Protein AF-A0A967BVG5-F1 (afdb_monomer_lite)

Structure (mmCIF, N/CA/C/O backbone):
data_AF-A0A967BVG5-F1
#
_entry.id   AF-A0A967BVG5-F1
#
loop_
_atom_site.group_PDB
_atom_site.id
_atom_site.type_symbol
_atom_site.label_atom_id
_atom_site.label_alt_id
_atom_site.label_comp_id
_atom_site.label_asym_id
_atom_site.label_entity_id
_atom_site.label_seq_id
_atom_site.pdbx_PDB_ins_code
_atom_site.Cartn_x
_atom_site.Cartn_y
_atom_site.Cartn_z
_atom_site.occupancy
_atom_site.B_iso_or_equiv
_atom_site.auth_seq_id
_atom_site.auth_comp_id
_atom_site.auth_asym_id
_atom_site.auth_atom_id
_atom_site.pdbx_PDB_model_num
ATOM 1 N N . MET A 1 1 ? -8.796 6.518 16.301 1.00 63.09 1 MET A N 1
ATOM 2 C CA . MET A 1 1 ? -9.369 7.006 15.023 1.00 63.09 1 MET A CA 1
ATOM 3 C C . MET A 1 1 ? -10.858 6.713 14.993 1.00 63.09 1 MET A C 1
ATOM 5 O O . MET A 1 1 ? -11.234 5.570 15.231 1.00 63.09 1 MET A O 1
ATOM 9 N N . THR A 1 2 ? -11.684 7.717 14.704 1.00 85.25 2 THR A N 1
ATOM 10 C CA . THR A 1 2 ? -13.119 7.536 14.440 1.00 85.25 2 THR A CA 1
ATOM 11 C C . THR A 1 2 ? -13.333 6.722 13.160 1.00 85.25 2 THR A C 1
ATOM 13 O O . THR A 1 2 ? -12.441 6.639 12.312 1.00 85.25 2 THR A O 1
ATOM 16 N N . PHE A 1 3 ? -14.511 6.109 13.017 1.00 82.38 3 PHE A N 1
ATOM 17 C CA . PHE A 1 3 ? -14.879 5.311 11.839 1.00 82.38 3 PHE A CA 1
ATOM 18 C C . PHE A 1 3 ? -14.686 6.088 10.526 1.00 82.38 3 PHE A C 1
ATOM 20 O O . PHE A 1 3 ? -14.061 5.588 9.594 1.00 82.38 3 PHE A O 1
ATOM 27 N N . LEU A 1 4 ? -15.106 7.357 10.508 1.00 87.31 4 LEU A N 1
ATOM 28 C CA . LEU A 1 4 ? -14.936 8.249 9.361 1.00 87.31 4 LEU A CA 1
ATOM 29 C C . LEU A 1 4 ? -13.456 8.455 8.995 1.00 87.31 4 LEU A C 1
ATOM 31 O O . LEU A 1 4 ? -13.091 8.398 7.824 1.00 87.31 4 LEU A O 1
ATOM 35 N N . GLY A 1 5 ? -12.587 8.624 10.001 1.00 88.88 5 GLY A N 1
ATOM 36 C CA . GLY A 1 5 ? -11.146 8.759 9.790 1.00 88.88 5 GLY A CA 1
ATOM 37 C C . GLY A 1 5 ? -10.556 7.534 9.090 1.00 88.88 5 GLY A C 1
ATOM 38 O O . GLY A 1 5 ? -9.838 7.677 8.106 1.00 88.88 5 GLY A O 1
ATOM 39 N N . LYS A 1 6 ? -10.921 6.322 9.525 1.00 88.94 6 LYS A N 1
ATOM 40 C CA . LYS A 1 6 ? -10.428 5.078 8.907 1.00 88.94 6 LYS A CA 1
ATOM 41 C C . LYS A 1 6 ? -10.794 4.978 7.423 1.00 88.94 6 LYS A C 1
ATOM 43 O O . LYS A 1 6 ? -9.959 4.581 6.616 1.00 88.94 6 LYS A O 1
ATOM 48 N N . ILE A 1 7 ? -12.011 5.379 7.055 1.00 91.44 7 ILE A N 1
ATOM 49 C CA . ILE A 1 7 ? -12.462 5.367 5.657 1.00 91.44 7 ILE A CA 1
ATOM 50 C C . ILE A 1 7 ? -11.681 6.379 4.821 1.00 91.44 7 ILE A C 1
ATOM 52 O O . ILE A 1 7 ? -11.219 6.038 3.735 1.00 91.44 7 ILE A O 1
ATOM 56 N N . ILE A 1 8 ? -11.494 7.602 5.321 1.00 93.62 8 ILE A N 1
ATOM 57 C CA . ILE A 1 8 ? -10.771 8.653 4.594 1.00 93.62 8 ILE A CA 1
ATOM 58 C C . ILE A 1 8 ? -9.312 8.240 4.367 1.00 93.62 8 ILE A C 1
ATOM 60 O O . ILE A 1 8 ? -8.850 8.218 3.226 1.00 93.62 8 ILE A O 1
ATOM 64 N N . PHE A 1 9 ? -8.601 7.841 5.426 1.00 92.12 9 PHE A N 1
ATOM 65 C CA . PHE A 1 9 ? -7.199 7.424 5.318 1.00 92.12 9 PHE A CA 1
ATOM 66 C C . PHE A 1 9 ? -7.032 6.166 4.465 1.00 92.12 9 PHE A C 1
ATOM 68 O O . PHE A 1 9 ? -6.128 6.109 3.632 1.00 92.12 9 PHE A O 1
ATOM 75 N N . GLY A 1 10 ? -7.933 5.190 4.605 1.00 91.88 10 GLY A N 1
ATOM 76 C CA . GLY A 1 10 ? -7.951 4.022 3.732 1.00 91.88 10 GLY A CA 1
ATOM 77 C C . GLY A 1 10 ? -8.198 4.401 2.270 1.00 91.88 10 GLY A C 1
ATOM 78 O O . GLY A 1 10 ? -7.566 3.851 1.377 1.00 91.88 10 GLY A O 1
ATOM 79 N N . SER A 1 11 ? -9.079 5.364 1.992 1.00 94.31 11 SER A N 1
ATOM 80 C CA . SER A 1 11 ? -9.417 5.733 0.609 1.00 94.31 11 SER A CA 1
ATOM 81 C C . SER A 1 11 ? -8.240 6.421 -0.069 1.00 94.31 11 SER A C 1
ATOM 83 O O . SER A 1 11 ? -7.922 6.118 -1.216 1.00 94.31 11 SER A O 1
ATOM 85 N N . ILE A 1 12 ? -7.543 7.291 0.667 1.00 96.19 12 ILE A N 1
ATOM 86 C CA . ILE A 1 12 ? -6.306 7.932 0.211 1.00 96.19 12 ILE A CA 1
ATOM 87 C C . ILE A 1 12 ? -5.229 6.873 -0.056 1.00 96.19 12 ILE A C 1
ATOM 89 O O . ILE A 1 12 ? -4.616 6.884 -1.122 1.00 96.19 12 ILE A O 1
ATOM 93 N N . GLY A 1 13 ? -5.030 5.927 0.866 1.00 94.38 13 GLY A N 1
ATOM 94 C CA . GLY A 1 13 ? -4.071 4.834 0.689 1.00 94.38 13 GLY A CA 1
ATOM 95 C C . GLY A 1 13 ? -4.379 3.968 -0.537 1.00 94.38 13 GLY A C 1
ATOM 96 O O . GLY A 1 13 ? -3.493 3.711 -1.353 1.00 94.38 13 GLY A O 1
ATOM 97 N N . ALA A 1 14 ? -5.646 3.596 -0.733 1.00 95.62 14 ALA A N 1
ATOM 98 C CA . ALA A 1 14 ? -6.083 2.831 -1.896 1.00 95.62 14 ALA A CA 1
ATOM 99 C C . ALA A 1 14 ? -5.871 3.609 -3.205 1.00 95.62 14 ALA A C 1
ATOM 101 O O . ALA A 1 14 ? -5.412 3.038 -4.195 1.00 95.62 14 ALA A O 1
ATOM 102 N N . LEU A 1 15 ? -6.135 4.919 -3.204 1.00 96.88 15 LEU A N 1
ATOM 103 C CA . LEU A 1 15 ? -5.901 5.787 -4.356 1.00 96.88 15 LEU A CA 1
ATOM 104 C C . LEU A 1 15 ? -4.406 5.882 -4.699 1.00 96.88 15 LEU A C 1
ATOM 106 O O . LEU A 1 15 ? -4.039 5.764 -5.866 1.00 96.88 15 LEU A O 1
ATOM 110 N N . ILE A 1 16 ? -3.533 6.015 -3.696 1.00 95.88 16 ILE A N 1
ATOM 111 C CA . ILE A 1 16 ? -2.074 6.002 -3.883 1.00 95.88 16 ILE A CA 1
ATOM 112 C C . ILE A 1 16 ? -1.617 4.658 -4.457 1.00 95.88 16 ILE A C 1
ATOM 114 O O . ILE A 1 16 ? -0.879 4.630 -5.441 1.00 95.88 16 ILE A O 1
ATOM 118 N N . GLY A 1 17 ? -2.078 3.540 -3.889 1.00 94.25 17 GLY A N 1
ATOM 119 C CA . GLY A 1 17 ? -1.737 2.208 -4.388 1.00 94.2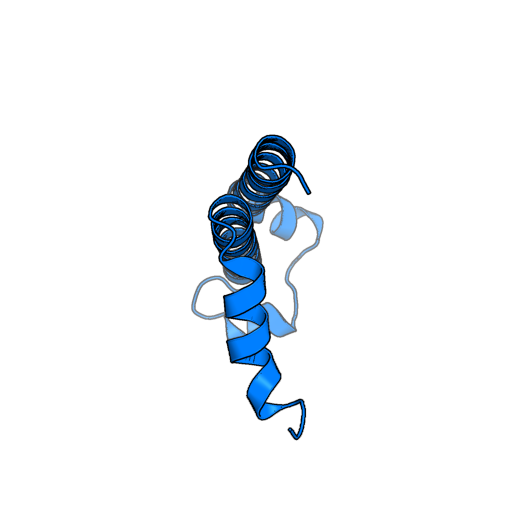5 17 GLY A CA 1
ATOM 120 C C . GLY A 1 17 ? -2.205 1.989 -5.830 1.00 94.25 17 GLY A C 1
ATOM 121 O O . GLY A 1 17 ? -1.453 1.465 -6.653 1.00 94.25 17 GLY A O 1
ATOM 122 N N . PHE A 1 18 ? -3.397 2.480 -6.180 1.00 96.00 18 PHE A N 1
ATOM 123 C CA . PHE A 1 18 ? -3.908 2.451 -7.551 1.00 96.00 18 PHE A CA 1
ATOM 124 C C . PHE A 1 18 ? -3.039 3.273 -8.510 1.00 96.00 18 PHE A C 1
ATOM 126 O O . PHE A 1 18 ? -2.690 2.794 -9.592 1.00 96.00 18 PHE A O 1
ATOM 133 N N . LEU A 1 19 ? -2.644 4.487 -8.115 1.00 94.50 19 LEU A N 1
ATOM 134 C CA . LEU A 1 19 ? -1.740 5.322 -8.906 1.00 94.50 19 LEU A CA 1
ATOM 135 C C . LEU A 1 19 ? -0.386 4.636 -9.114 1.00 94.50 19 LEU A C 1
ATOM 137 O O . LEU A 1 19 ? 0.134 4.661 -10.227 1.00 94.50 19 LEU A O 1
ATOM 141 N N . LEU A 1 20 ? 0.146 3.957 -8.096 1.00 92.44 20 LEU A N 1
ATOM 142 C CA . LEU A 1 20 ? 1.400 3.207 -8.194 1.00 92.44 20 LEU A CA 1
ATOM 143 C C . LEU A 1 20 ? 1.321 2.086 -9.246 1.00 92.44 20 LEU A C 1
ATOM 145 O O . LEU A 1 20 ? 2.240 1.913 -10.046 1.00 92.44 20 LEU A O 1
ATOM 149 N N . ILE A 1 21 ? 0.199 1.357 -9.289 1.00 93.88 21 ILE A N 1
ATOM 150 C CA . ILE A 1 21 ? -0.057 0.314 -10.296 1.00 93.88 21 ILE A CA 1
ATOM 151 C C . ILE A 1 21 ? -0.197 0.936 -11.688 1.00 93.88 21 ILE A C 1
ATOM 153 O O . ILE A 1 21 ? 0.410 0.452 -12.645 1.00 93.88 21 ILE A O 1
ATOM 157 N N . LYS A 1 22 ? -0.995 2.003 -11.813 1.00 93.81 22 LYS A N 1
ATOM 158 C CA . LYS A 1 22 ? -1.277 2.667 -13.093 1.00 93.81 22 LYS A CA 1
ATOM 159 C C . LYS A 1 22 ? -0.011 3.263 -13.709 1.00 93.81 22 LYS A C 1
ATOM 161 O O . LYS A 1 22 ? 0.237 3.088 -14.901 1.00 93.81 22 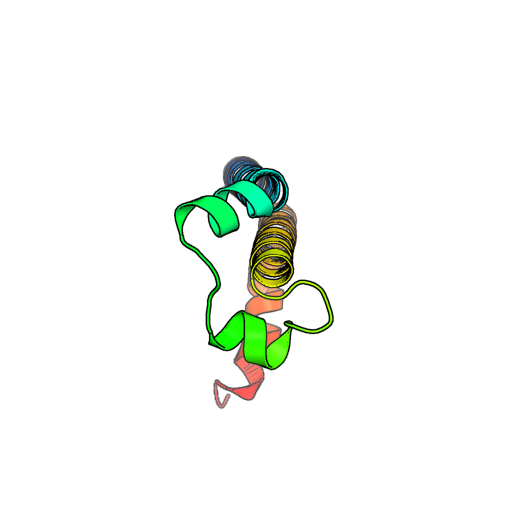LYS A O 1
ATOM 166 N N . TYR A 1 23 ? 0.803 3.931 -12.897 1.00 91.75 23 TYR A N 1
ATOM 167 C CA . TYR A 1 23 ? 2.024 4.606 -13.330 1.00 91.75 23 TYR A CA 1
ATOM 168 C C . TYR A 1 23 ? 3.283 3.741 -13.190 1.00 91.75 23 TYR A C 1
ATOM 170 O O . TYR A 1 23 ? 4.387 4.240 -13.399 1.00 91.75 23 TYR A O 1
ATOM 178 N N . SER A 1 24 ? 3.157 2.433 -12.936 1.00 89.94 24 SER A N 1
ATOM 179 C CA . SER A 1 24 ? 4.306 1.523 -12.800 1.00 89.94 24 SER A CA 1
ATOM 180 C C . SER A 1 24 ? 5.240 1.549 -14.019 1.00 89.94 24 SER A C 1
ATOM 182 O O . SER A 1 24 ? 6.453 1.382 -13.898 1.00 89.94 24 SER A O 1
ATOM 184 N N . ASN A 1 25 ? 4.676 1.748 -15.216 1.00 86.31 25 ASN A N 1
ATOM 185 C CA . ASN A 1 25 ? 5.437 1.844 -16.462 1.00 86.31 25 ASN A CA 1
ATOM 186 C C . ASN A 1 25 ? 6.236 3.147 -16.538 1.00 86.31 25 ASN A C 1
ATOM 188 O O . ASN A 1 25 ? 7.418 3.110 -16.869 1.00 86.31 25 ASN A O 1
ATOM 192 N N . SER A 1 26 ? 5.608 4.271 -16.185 1.00 87.25 26 SER A N 1
ATOM 193 C CA . SER A 1 26 ? 6.255 5.584 -16.135 1.00 87.25 26 SER A CA 1
ATOM 194 C C . SER A 1 26 ? 7.361 5.617 -15.080 1.00 87.25 26 SER A C 1
ATOM 196 O O . SER A 1 26 ? 8.438 6.138 -15.342 1.00 87.25 26 SER A O 1
ATOM 198 N N . ILE A 1 27 ? 7.142 4.984 -13.921 1.00 86.38 27 ILE A N 1
ATOM 199 C CA . ILE A 1 27 ? 8.166 4.857 -12.878 1.00 86.38 27 ILE A CA 1
ATOM 200 C C . ILE A 1 27 ? 9.370 4.071 -13.410 1.00 86.38 27 ILE A C 1
ATOM 202 O O . ILE A 1 27 ? 10.494 4.546 -13.282 1.00 86.38 27 ILE A O 1
ATOM 206 N N . ARG A 1 28 ? 9.165 2.925 -14.082 1.00 86.81 28 ARG A N 1
ATOM 207 C CA . ARG A 1 28 ? 10.293 2.191 -14.691 1.00 86.81 28 ARG A CA 1
ATOM 208 C C . ARG A 1 28 ? 10.996 3.009 -15.778 1.00 86.81 28 ARG A C 1
ATOM 210 O O . ARG A 1 28 ? 12.211 2.940 -15.887 1.00 86.81 28 ARG A O 1
ATOM 217 N N . GLN A 1 29 ? 10.258 3.743 -16.606 1.00 88.56 29 GLN A N 1
ATOM 218 C CA . GLN A 1 29 ? 10.856 4.522 -17.692 1.00 88.56 29 GLN A CA 1
ATOM 219 C C . GLN A 1 29 ? 11.735 5.666 -17.169 1.00 88.56 29 GLN A C 1
ATOM 221 O O . GLN A 1 29 ? 12.793 5.913 -17.736 1.00 88.56 29 GLN A O 1
ATOM 226 N N . ASN A 1 30 ? 11.325 6.314 -16.076 1.00 88.81 30 ASN A N 1
ATOM 227 C CA . ASN A 1 30 ? 12.036 7.460 -15.508 1.00 88.81 30 ASN A CA 1
ATOM 228 C C . ASN A 1 30 ? 13.169 7.057 -14.550 1.00 88.81 30 ASN A C 1
ATOM 230 O O . ASN A 1 30 ? 14.217 7.690 -14.549 1.00 88.81 30 ASN A O 1
ATOM 234 N N . PHE A 1 31 ? 12.970 6.016 -13.735 1.00 86.94 31 PHE A N 1
ATOM 235 C CA . PHE A 1 31 ? 13.948 5.568 -12.731 1.00 86.94 31 PHE A CA 1
ATOM 236 C C . PHE A 1 31 ? 14.809 4.385 -13.196 1.00 86.94 31 PHE A C 1
ATOM 238 O O . PHE A 1 31 ? 15.772 4.020 -12.526 1.00 86.94 31 PHE A O 1
ATOM 245 N N . GLY A 1 32 ? 14.479 3.778 -14.336 1.00 85.56 32 GLY A N 1
ATOM 246 C CA . GLY A 1 32 ? 15.161 2.597 -14.850 1.00 85.56 32 GLY A CA 1
ATOM 247 C C . GLY A 1 32 ? 14.736 1.296 -14.164 1.00 85.56 32 GLY A C 1
ATOM 248 O O . GLY A 1 32 ? 13.725 1.212 -13.459 1.00 85.56 32 G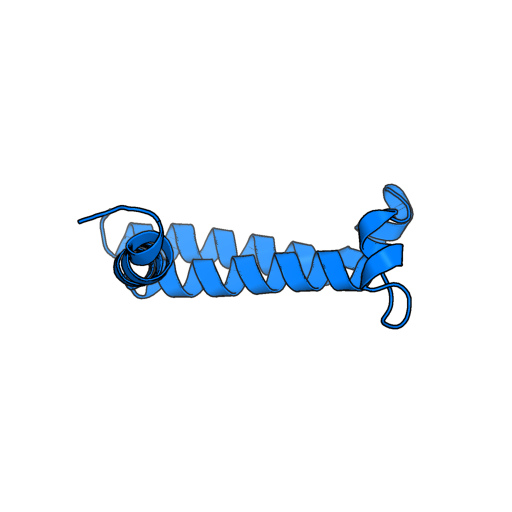LY A O 1
ATOM 249 N N . ALA A 1 33 ? 15.500 0.238 -14.436 1.00 85.12 33 ALA A N 1
ATOM 250 C CA . ALA A 1 33 ? 15.284 -1.080 -13.859 1.00 85.12 33 ALA A CA 1
ATOM 251 C C . ALA A 1 33 ? 16.005 -1.215 -12.508 1.00 85.12 33 ALA A C 1
ATOM 253 O O . ALA A 1 33 ? 17.174 -0.864 -12.369 1.00 85.12 33 ALA A O 1
ATOM 254 N N . ILE A 1 34 ? 15.311 -1.763 -11.516 1.00 85.88 34 ILE A N 1
ATOM 255 C CA . ILE A 1 34 ? 15.844 -2.067 -10.192 1.00 85.88 34 ILE A CA 1
ATOM 256 C C . ILE A 1 34 ? 16.463 -3.465 -10.240 1.00 85.88 34 ILE A C 1
ATOM 258 O O . ILE A 1 34 ? 15.762 -4.445 -10.483 1.00 85.88 34 ILE A O 1
ATOM 262 N N . TYR A 1 35 ? 17.762 -3.573 -9.949 1.00 83.81 35 TYR A N 1
ATOM 263 C CA . TYR A 1 35 ? 18.5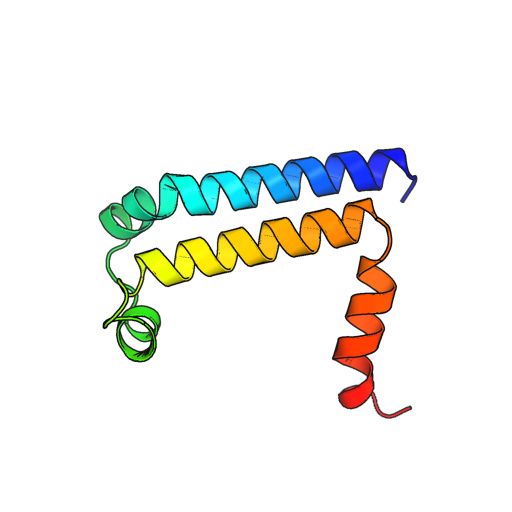20 -4.831 -10.037 1.00 83.81 35 TYR A CA 1
ATOM 264 C C . TYR A 1 35 ? 17.880 -5.990 -9.254 1.00 83.81 35 TYR A C 1
ATOM 266 O O . TYR A 1 35 ? 17.714 -7.082 -9.791 1.00 83.81 35 TYR A O 1
ATOM 274 N N . SER A 1 36 ? 17.440 -5.753 -8.014 1.00 81.38 36 SER A N 1
ATOM 275 C CA . SER A 1 36 ? 16.748 -6.774 -7.211 1.00 81.38 36 SER A CA 1
ATOM 276 C C . SER A 1 36 ? 15.427 -7.215 -7.844 1.00 81.38 36 SER A C 1
ATOM 278 O O . SER A 1 36 ? 15.090 -8.395 -7.815 1.00 81.38 36 SER A O 1
ATOM 280 N N . ALA A 1 37 ? 14.689 -6.286 -8.455 1.00 84.50 37 ALA A N 1
ATOM 281 C CA . ALA A 1 37 ? 13.434 -6.605 -9.121 1.00 84.50 37 ALA A CA 1
ATOM 282 C C . ALA A 1 37 ? 13.668 -7.414 -10.400 1.00 84.50 37 ALA A C 1
ATOM 284 O O . ALA A 1 37 ? 12.928 -8.352 -10.669 1.00 84.50 37 ALA A O 1
ATOM 285 N N . GLU A 1 38 ? 14.710 -7.101 -11.169 1.00 86.94 38 GLU A N 1
ATOM 286 C CA . GLU A 1 38 ? 15.091 -7.904 -12.334 1.00 86.94 38 GLU A CA 1
ATOM 287 C C . GLU A 1 38 ? 15.624 -9.286 -11.921 1.00 86.94 38 GLU A C 1
ATOM 289 O O . GLU A 1 38 ? 15.311 -10.280 -12.567 1.00 86.94 38 GLU A O 1
ATOM 294 N N . LYS A 1 39 ? 16.344 -9.392 -10.798 1.00 87.25 39 LYS A N 1
ATOM 295 C CA . LYS A 1 39 ? 16.858 -10.673 -10.291 1.00 87.25 39 LYS A CA 1
ATOM 296 C C . LYS A 1 39 ? 15.747 -11.644 -9.874 1.00 87.25 39 LYS A C 1
ATOM 298 O O . LYS A 1 39 ? 15.841 -12.826 -10.182 1.00 87.25 39 LYS A O 1
ATOM 303 N N . TYR A 1 40 ? 14.716 -11.164 -9.174 1.00 84.62 40 TYR A N 1
ATOM 304 C CA . TYR A 1 40 ? 13.628 -12.023 -8.676 1.00 84.62 40 TYR A CA 1
ATOM 305 C C . TYR A 1 40 ? 12.420 -12.095 -9.618 1.00 84.62 40 TYR A C 1
ATOM 307 O O . TYR A 1 40 ? 11.733 -13.111 -9.654 1.00 84.62 40 TYR A O 1
ATOM 315 N N . PHE A 1 41 ? 12.158 -11.038 -10.391 1.00 84.81 41 PHE A N 1
ATOM 316 C CA . PHE A 1 41 ? 10.963 -10.917 -11.233 1.00 84.81 41 PHE A CA 1
ATOM 317 C C . PHE A 1 41 ? 11.267 -10.672 -12.715 1.00 84.81 41 PHE A C 1
ATOM 319 O O . PHE A 1 41 ? 10.326 -10.463 -13.481 1.00 84.81 41 PHE A O 1
ATOM 326 N N . GLY A 1 42 ? 12.532 -10.688 -13.154 1.00 79.88 42 GLY A N 1
ATOM 327 C CA . GLY A 1 42 ? 12.935 -10.348 -14.529 1.00 79.88 42 GLY A CA 1
ATOM 328 C C . GLY A 1 42 ? 12.164 -11.117 -15.604 1.00 79.88 42 GLY A C 1
ATOM 329 O O . GLY A 1 42 ? 11.658 -10.513 -16.548 1.00 79.88 42 GLY A O 1
ATOM 330 N N . SER A 1 43 ? 11.938 -12.417 -15.389 1.00 80.25 43 SER A N 1
ATOM 331 C CA . SER A 1 43 ? 11.158 -13.294 -16.281 1.00 80.25 43 SER A CA 1
ATOM 332 C C . SER A 1 43 ? 9.688 -12.881 -16.447 1.00 80.25 43 SER A C 1
ATOM 334 O O . SER A 1 43 ? 9.065 -13.213 -17.449 1.00 80.25 43 SER A O 1
ATOM 336 N N . PHE A 1 44 ? 9.131 -12.132 -15.490 1.00 77.69 44 PHE A N 1
ATOM 337 C CA . PHE A 1 44 ? 7.725 -11.708 -15.456 1.00 77.69 44 PHE A CA 1
ATOM 338 C C . PHE A 1 44 ? 7.550 -10.184 -15.600 1.00 77.69 44 PHE A C 1
ATOM 340 O O . PHE A 1 44 ? 6.483 -9.635 -15.324 1.00 77.69 44 PHE A O 1
ATOM 347 N N . GLY A 1 45 ? 8.588 -9.469 -16.048 1.00 79.38 45 GLY A N 1
ATOM 348 C CA . GLY A 1 45 ? 8.547 -8.019 -16.277 1.00 79.38 45 GLY A CA 1
ATOM 349 C C . GLY A 1 45 ? 9.262 -7.169 -15.222 1.00 79.38 45 GLY A C 1
ATOM 350 O O . GLY A 1 45 ? 9.208 -5.932 -15.307 1.00 79.38 45 GLY A O 1
ATOM 351 N N . GLY A 1 46 ? 9.937 -7.820 -14.274 1.00 88.19 46 GLY A N 1
ATOM 352 C CA . GLY A 1 46 ? 10.942 -7.251 -13.384 1.00 88.19 46 GLY A CA 1
ATOM 353 C C . GLY A 1 46 ? 10.413 -6.097 -12.552 1.00 88.19 46 GLY A C 1
ATOM 354 O O . GLY A 1 46 ? 9.413 -6.193 -11.837 1.00 88.19 46 GLY A O 1
ATOM 355 N N . THR A 1 47 ? 11.061 -4.954 -12.719 1.00 85.50 47 THR A N 1
ATOM 356 C CA . THR A 1 47 ? 10.766 -3.707 -12.006 1.00 85.50 47 THR A CA 1
ATOM 357 C C . THR A 1 47 ? 9.311 -3.257 -12.151 1.00 85.50 47 THR A C 1
ATOM 359 O O . THR A 1 47 ? 8.724 -2.764 -11.190 1.00 85.50 47 THR A O 1
ATOM 362 N N . ARG A 1 48 ? 8.676 -3.473 -13.316 1.00 87.19 48 ARG A N 1
ATOM 363 C CA . ARG A 1 48 ? 7.255 -3.117 -13.516 1.00 87.19 48 ARG A CA 1
ATOM 364 C C . ARG A 1 48 ? 6.342 -3.931 -12.612 1.00 87.19 48 ARG A C 1
ATOM 366 O O . ARG A 1 48 ? 5.396 -3.386 -12.052 1.00 87.19 48 ARG A O 1
ATOM 373 N N . LEU A 1 49 ? 6.610 -5.230 -12.508 1.00 88.88 49 LEU A N 1
ATOM 374 C CA . LEU A 1 49 ? 5.788 -6.135 -11.720 1.00 88.88 49 LEU A CA 1
ATOM 375 C C . LEU A 1 49 ? 5.951 -5.846 -10.228 1.00 88.88 49 LEU A C 1
ATOM 377 O O . LEU A 1 49 ? 4.952 -5.801 -9.519 1.00 88.88 49 LEU A O 1
ATOM 381 N N . MET A 1 50 ? 7.171 -5.531 -9.783 1.00 90.50 50 MET A N 1
ATOM 382 C CA . MET A 1 50 ? 7.431 -5.131 -8.399 1.00 90.50 50 MET A CA 1
ATOM 383 C C . MET A 1 50 ? 6.597 -3.909 -7.984 1.00 90.50 50 MET A C 1
ATOM 385 O O . MET A 1 50 ? 5.911 -3.959 -6.966 1.00 90.50 50 MET A O 1
ATOM 389 N N . TRP A 1 51 ? 6.582 -2.841 -8.792 1.00 90.38 51 TRP A N 1
ATOM 390 C CA . TRP A 1 51 ? 5.776 -1.646 -8.501 1.00 90.38 51 TRP A CA 1
ATOM 391 C C . TRP A 1 51 ? 4.275 -1.942 -8.450 1.00 90.38 51 TRP A C 1
ATOM 393 O O . TRP A 1 51 ? 3.570 -1.412 -7.593 1.00 90.38 51 TRP A O 1
ATOM 403 N N . LYS A 1 52 ? 3.781 -2.834 -9.315 1.00 91.44 52 LYS A N 1
ATOM 404 C CA . LYS A 1 52 ? 2.382 -3.274 -9.258 1.00 91.44 52 LYS A CA 1
ATOM 405 C C . LYS A 1 52 ? 2.081 -4.087 -7.999 1.00 91.44 52 LYS A C 1
ATOM 407 O O . LYS A 1 52 ? 1.031 -3.884 -7.399 1.00 91.44 52 LYS A O 1
ATOM 412 N N . LEU A 1 53 ? 2.997 -4.959 -7.576 1.00 93.06 53 LEU A N 1
ATOM 413 C CA . LEU A 1 53 ? 2.852 -5.760 -6.358 1.00 93.06 53 LEU A CA 1
ATOM 414 C C . LEU A 1 53 ? 2.808 -4.880 -5.105 1.00 93.06 53 LEU A C 1
ATOM 416 O O . LEU A 1 53 ? 1.950 -5.069 -4.248 1.00 93.06 53 LEU A O 1
ATOM 420 N N . ILE A 1 54 ? 3.694 -3.885 -5.029 1.00 92.69 54 ILE A N 1
ATOM 421 C CA . ILE A 1 54 ? 3.721 -2.912 -3.931 1.00 92.69 54 ILE A CA 1
ATOM 422 C C . ILE A 1 54 ? 2.412 -2.118 -3.904 1.00 92.69 54 ILE A C 1
ATOM 424 O O . ILE A 1 54 ? 1.792 -1.986 -2.852 1.00 92.69 54 ILE A O 1
ATOM 428 N N . GLY A 1 55 ? 1.952 -1.634 -5.060 1.00 93.75 55 GLY A N 1
ATOM 429 C CA . GLY A 1 55 ? 0.686 -0.909 -5.149 1.00 93.75 55 GLY A CA 1
ATOM 430 C C . GLY A 1 55 ? -0.510 -1.765 -4.724 1.00 93.75 55 GLY A C 1
ATOM 431 O O . GLY A 1 55 ? -1.365 -1.297 -3.977 1.00 93.75 55 GLY A O 1
ATOM 432 N N . PHE A 1 56 ? -0.535 -3.040 -5.120 1.00 95.56 56 PHE A N 1
ATOM 433 C CA . PHE A 1 56 ? -1.563 -3.991 -4.697 1.00 95.56 56 PHE A CA 1
ATOM 434 C C . PHE A 1 56 ? -1.545 -4.220 -3.181 1.00 95.56 56 PHE A C 1
ATOM 436 O O . PHE A 1 56 ? -2.595 -4.181 -2.541 1.00 95.56 56 PHE A O 1
ATOM 443 N N . LEU A 1 57 ? -0.359 -4.384 -2.591 1.00 95.06 57 LEU A N 1
ATOM 444 C CA . LEU A 1 57 ? -0.195 -4.540 -1.148 1.00 95.06 57 LEU A CA 1
ATOM 445 C C . LEU A 1 57 ? -0.710 -3.308 -0.386 1.00 95.06 57 LEU A C 1
ATOM 447 O O . LEU A 1 57 ? -1.426 -3.449 0.602 1.00 95.06 57 LEU A O 1
ATOM 451 N N . ILE A 1 58 ? -0.409 -2.101 -0.872 1.00 95.25 58 ILE A N 1
ATOM 452 C CA . ILE A 1 58 ? -0.900 -0.848 -0.279 1.00 95.25 58 ILE A CA 1
ATOM 453 C C . ILE A 1 58 ? -2.431 -0.783 -0.326 1.00 95.25 58 ILE A C 1
ATOM 455 O O . ILE A 1 58 ? -3.056 -0.431 0.676 1.00 95.25 58 ILE A O 1
ATOM 459 N N . ILE A 1 59 ? -3.050 -1.151 -1.454 1.00 95.94 59 ILE A N 1
ATOM 460 C CA . ILE A 1 59 ? -4.515 -1.215 -1.574 1.00 95.94 59 ILE A CA 1
ATOM 461 C C . ILE A 1 59 ? -5.081 -2.210 -0.557 1.00 95.94 59 ILE A C 1
ATOM 463 O O . ILE A 1 59 ? -6.007 -1.877 0.180 1.00 95.94 59 ILE A O 1
ATOM 467 N N . PHE A 1 60 ? -4.498 -3.405 -0.467 1.00 95.06 60 PHE A N 1
ATOM 468 C CA . PHE A 1 60 ? -4.932 -4.439 0.469 1.00 95.06 60 PHE A CA 1
ATOM 469 C C . PHE A 1 60 ? -4.862 -3.973 1.935 1.00 95.06 60 PHE A C 1
ATOM 471 O O . PHE A 1 60 ? -5.848 -4.085 2.668 1.00 95.06 60 PHE A O 1
ATOM 478 N N . LEU A 1 61 ? -3.747 -3.360 2.355 1.00 93.69 61 LEU A N 1
ATOM 479 C CA . LEU A 1 61 ? -3.608 -2.778 3.699 1.00 93.69 61 LEU A CA 1
ATOM 480 C C . LEU A 1 61 ? -4.602 -1.637 3.938 1.00 93.69 61 LEU A C 1
ATOM 482 O O . LEU A 1 61 ? -5.128 -1.484 5.040 1.00 93.69 61 LEU A O 1
ATOM 486 N N . SER A 1 62 ? -4.892 -0.850 2.907 1.00 93.56 62 SER A N 1
ATOM 487 C CA . SER A 1 62 ? -5.862 0.239 2.994 1.00 93.56 62 SER A CA 1
ATOM 488 C C . SER A 1 62 ? -7.277 -0.282 3.260 1.00 93.56 62 SER A C 1
ATOM 490 O O . SER A 1 62 ? -7.979 0.261 4.112 1.00 93.56 62 SER A O 1
ATOM 492 N N . PHE A 1 63 ? -7.674 -1.388 2.623 1.00 93.69 63 PHE A N 1
ATOM 493 C CA . PHE A 1 63 ? -8.941 -2.069 2.915 1.00 93.69 63 PHE A CA 1
ATOM 494 C C . PHE A 1 63 ? -8.980 -2.667 4.329 1.00 93.69 63 PHE A C 1
ATOM 496 O O . PHE A 1 63 ? -9.991 -2.550 5.029 1.00 93.69 63 PHE A O 1
ATOM 503 N N . LEU A 1 64 ? -7.877 -3.257 4.796 1.00 92.75 64 LEU A N 1
ATOM 504 C CA . LEU A 1 64 ? -7.745 -3.720 6.184 1.00 92.75 64 LEU A CA 1
ATOM 505 C C . LEU A 1 64 ? -7.901 -2.569 7.192 1.00 92.75 64 LEU A C 1
ATOM 507 O O . LEU A 1 64 ? -8.500 -2.744 8.256 1.00 92.75 64 LEU A O 1
ATOM 511 N N . LEU A 1 65 ? -7.398 -1.377 6.859 1.00 90.75 65 LEU A N 1
ATOM 512 C CA . LEU A 1 65 ? -7.545 -0.179 7.686 1.00 90.75 65 LEU A CA 1
ATOM 513 C C . LEU A 1 65 ? -9.008 0.279 7.743 1.00 90.75 65 LEU A C 1
ATOM 515 O O . LEU A 1 65 ? -9.517 0.533 8.838 1.00 90.75 65 LEU A O 1
ATOM 519 N N . MET A 1 66 ? -9.701 0.316 6.599 1.00 91.00 66 MET A N 1
ATOM 520 C CA . MET A 1 66 ? -11.125 0.675 6.526 1.00 91.00 66 MET A CA 1
ATOM 521 C C . MET A 1 66 ? -12.014 -0.279 7.329 1.00 91.00 66 MET A C 1
ATOM 523 O O . MET A 1 66 ? -12.875 0.164 8.085 1.00 91.00 66 MET A O 1
ATOM 527 N N . THR A 1 67 ? -11.784 -1.587 7.194 1.00 90.75 67 THR A N 1
ATOM 528 C CA . THR A 1 67 ? -12.542 -2.634 7.904 1.00 90.75 67 THR A CA 1
ATOM 529 C C . THR A 1 67 ? -12.208 -2.704 9.396 1.00 90.75 67 THR A C 1
AT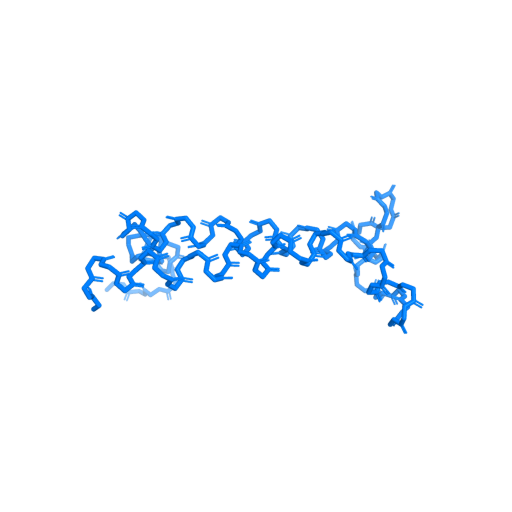OM 531 O O . THR A 1 67 ? -12.878 -3.401 10.153 1.00 90.75 67 THR A O 1
ATOM 534 N N . GLY A 1 68 ? -11.177 -1.980 9.850 1.00 88.31 68 GLY A N 1
ATOM 535 C CA . GLY A 1 68 ? -10.706 -2.016 11.232 1.00 88.31 68 GLY A CA 1
ATOM 536 C C . GLY A 1 68 ? -9.977 -3.310 11.605 1.00 88.31 68 GLY A C 1
ATOM 537 O O . GLY A 1 68 ? -9.650 -3.493 12.775 1.00 88.31 68 GLY A O 1
ATOM 538 N N . LEU A 1 69 ? -9.697 -4.177 10.629 1.00 90.56 69 LEU A N 1
ATOM 539 C CA . LEU A 1 69 ? -9.011 -5.456 10.810 1.00 90.56 69 LEU A CA 1
ATOM 540 C C . LEU A 1 69 ? -7.484 -5.323 10.810 1.00 90.56 69 LEU A C 1
ATOM 542 O O . LEU A 1 69 ? -6.802 -6.258 11.219 1.00 90.56 69 LEU A O 1
ATOM 546 N N . LEU A 1 70 ? -6.946 -4.167 10.403 1.00 87.62 70 LEU A N 1
ATOM 547 C CA . LEU A 1 70 ? -5.503 -3.915 10.343 1.00 87.62 70 LEU A CA 1
ATOM 548 C C . LEU A 1 70 ? -4.781 -4.264 11.654 1.00 87.62 70 LEU A C 1
ATOM 550 O O . LEU A 1 70 ? -3.731 -4.889 11.606 1.00 87.62 70 LEU A O 1
ATOM 554 N N . GLY A 1 71 ? -5.353 -3.912 12.812 1.00 85.75 71 GLY A N 1
ATOM 555 C CA . GLY A 1 71 ? -4.758 -4.227 14.118 1.00 85.75 71 GLY A CA 1
ATOM 556 C C . GLY A 1 71 ? -4.613 -5.734 14.344 1.00 85.75 71 GLY A C 1
ATOM 557 O O . GLY A 1 71 ? -3.509 -6.216 14.564 1.00 85.75 71 GLY A O 1
ATOM 558 N N . LYS A 1 72 ? -5.706 -6.488 14.162 1.00 87.88 72 LYS A N 1
ATOM 559 C CA . LYS A 1 72 ? -5.709 -7.957 14.292 1.00 87.88 72 LYS A CA 1
ATOM 560 C C . LYS A 1 72 ? -4.767 -8.635 13.298 1.00 87.88 72 LYS A C 1
ATOM 562 O O . LYS A 1 72 ? -4.114 -9.622 13.624 1.00 87.88 72 LYS A O 1
ATOM 567 N N . PHE A 1 73 ? -4.704 -8.114 12.075 1.00 89.00 73 PHE A N 1
ATOM 568 C CA . PHE A 1 73 ? -3.800 -8.621 11.050 1.00 89.00 73 PHE A CA 1
ATOM 569 C C . PHE A 1 73 ? -2.333 -8.427 11.453 1.00 89.00 73 PHE A C 1
ATOM 571 O O . PHE A 1 73 ? -1.548 -9.367 11.362 1.00 89.00 73 PHE A O 1
ATOM 578 N N . MET A 1 74 ? -1.978 -7.242 11.961 1.00 87.56 74 MET A N 1
ATOM 579 C CA . MET A 1 74 ? -0.624 -6.961 12.445 1.00 87.56 74 MET A CA 1
ATOM 580 C C . MET A 1 74 ? -0.265 -7.818 13.659 1.00 87.56 74 MET A C 1
ATOM 582 O O . MET A 1 74 ? 0.812 -8.400 13.673 1.00 87.56 74 MET A O 1
ATOM 586 N N . GLU A 1 75 ? -1.169 -7.977 14.628 1.00 88.69 75 GLU A N 1
ATOM 587 C CA . GLU A 1 75 ? -0.973 -8.886 15.768 1.00 88.69 75 GLU A CA 1
ATOM 588 C C . GLU A 1 75 ? -0.724 -10.328 15.312 1.00 88.69 75 GLU A C 1
ATOM 590 O O . GLU A 1 75 ? 0.177 -10.986 15.816 1.00 88.69 75 GLU A O 1
ATOM 595 N N . THR A 1 76 ? -1.462 -10.807 14.308 1.00 89.31 76 THR A N 1
ATOM 596 C CA . THR A 1 76 ? -1.295 -12.168 13.772 1.00 89.31 76 THR A CA 1
ATOM 597 C C . THR A 1 76 ? 0.064 -12.362 13.097 1.00 89.31 76 THR A C 1
ATOM 599 O O . THR A 1 76 ? 0.663 -13.426 13.209 1.00 89.31 76 THR A O 1
ATOM 602 N N . ILE A 1 77 ? 0.560 -11.344 12.389 1.00 88.19 77 ILE A N 1
ATOM 603 C CA . ILE A 1 77 ? 1.853 -11.409 11.693 1.00 88.19 77 ILE A CA 1
ATOM 604 C C . ILE A 1 77 ? 3.025 -11.224 12.655 1.00 88.19 77 ILE A C 1
ATOM 606 O O . ILE A 1 77 ? 4.084 -11.809 12.444 1.00 88.19 77 ILE A O 1
ATOM 610 N N . LEU A 1 78 ? 2.857 -10.392 13.682 1.00 87.62 78 LEU A N 1
ATOM 611 C CA . LEU A 1 78 ? 3.909 -10.044 14.635 1.00 87.62 78 LEU A CA 1
ATOM 612 C C . LEU A 1 78 ? 3.971 -11.008 15.825 1.00 87.62 78 LEU A C 1
ATOM 614 O O . LEU A 1 78 ? 5.021 -11.090 16.453 1.00 87.62 78 LEU A O 1
ATOM 618 N N . SER A 1 79 ? 2.907 -11.762 16.120 1.00 87.06 79 SER A N 1
ATOM 619 C CA . SER A 1 79 ? 2.890 -12.725 17.232 1.00 87.06 79 SER A CA 1
ATOM 620 C C . SER A 1 79 ? 3.998 -13.784 17.189 1.00 87.06 79 SER A C 1
ATOM 622 O O . SER A 1 79 ? 4.490 -14.126 18.258 1.00 87.06 79 SER A O 1
ATOM 624 N N . PRO A 1 80 ? 4.490 -14.270 16.029 1.00 87.00 80 PRO A N 1
ATOM 625 C CA . PRO A 1 80 ? 5.635 -15.181 16.005 1.00 87.00 80 PRO A CA 1
ATOM 626 C C . PRO A 1 80 ? 6.970 -14.492 16.331 1.00 87.00 80 PRO A C 1
ATOM 628 O O . PRO A 1 80 ? 7.944 -15.168 16.647 1.00 87.00 80 PRO A O 1
ATOM 631 N N . PHE A 1 81 ? 7.038 -13.160 16.216 1.00 83.44 81 PHE A N 1
ATOM 632 C CA . PHE A 1 81 ? 8.254 -12.363 16.419 1.00 83.44 81 PHE A CA 1
ATOM 633 C C . PHE A 1 81 ? 8.307 -11.677 17.787 1.00 83.44 81 PHE A C 1
ATOM 635 O O . PHE A 1 81 ? 9.389 -11.299 18.233 1.00 83.44 81 PHE A O 1
ATOM 642 N N . ILE A 1 82 ? 7.161 -11.509 18.446 1.00 77.56 82 ILE A N 1
ATOM 643 C CA . ILE A 1 82 ? 7.066 -11.000 19.812 1.00 77.56 82 ILE A CA 1
ATOM 644 C C . ILE A 1 82 ? 6.891 -12.224 20.720 1.00 77.56 82 ILE A C 1
ATOM 646 O O . ILE A 1 82 ? 5.792 -12.778 20.750 1.00 77.56 82 I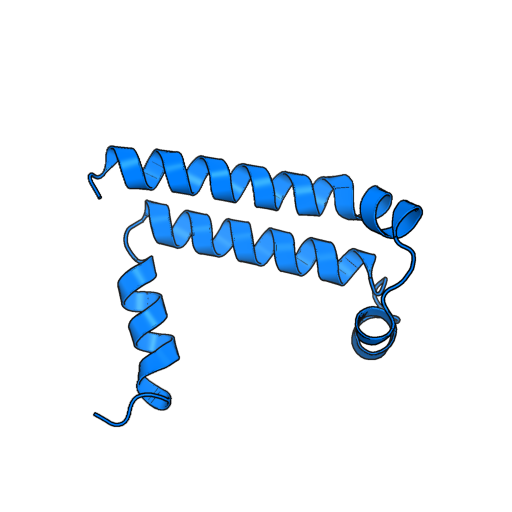LE A O 1
ATOM 650 N N . PRO A 1 83 ? 7.943 -12.689 21.425 1.00 65.62 83 PRO A N 1
ATOM 651 C CA . PRO A 1 83 ? 7.772 -13.733 22.425 1.00 65.62 83 PRO A CA 1
ATOM 652 C C . PRO A 1 83 ? 6.773 -13.230 23.472 1.00 65.62 83 PRO A C 1
ATOM 654 O O . PRO A 1 83 ? 6.937 -12.133 24.008 1.00 65.62 83 PRO A O 1
ATOM 657 N N . SER A 1 84 ? 5.710 -14.008 23.667 1.00 63.78 84 SER A N 1
ATOM 658 C CA . SER A 1 84 ? 4.612 -13.753 24.606 1.00 63.78 84 SER A CA 1
ATOM 659 C C . SER A 1 84 ? 5.085 -13.650 26.048 1.00 63.78 84 SER A C 1
ATOM 661 O O . SER A 1 84 ? 5.837 -14.572 26.446 1.00 63.78 84 SER A O 1
#

Radius of gyration: 15.84 Å; chains: 1; bounding box: 34×24×42 Å

Secondary structure (DSSP, 8-state):
--HHHHHHHHHHHHHHHHHHHHTHHHHHHHH---HHHHHHHGGGTTHHHHHHHHHHHHHHHHHHHHTT-HHHHHHHHHTTTS--

Foldseek 3Di:
DDLVVLLVQLVVQLVVLVVLLVCLVVCCVVVPFDPVQCVVCVVPPGSSVVSNVVSVVSNVLSVCSNVVNNVVVCCVVCVVVDPD

pLDDT: mean 88.36, std 6.47, range [63.09, 96.88]

Sequence (84 aa):
MTFLGKIIFGSIGALIGFLLIKYSNSIRQNFGAIYSAEKYFGSFGGTRLMWKLIGFLIIFLSFLLMTGLLGKFMETILSPFIPS